Protein AF-A0A357NBC4-F1 (afdb_monomer_lite)

Sequence (137 aa):
FVDVNPAWELMWGYTRAEAIGKTTAELGCFPGQRNGGNPAASPEAYDLGEYTGYTKSGESRIVFCRGTLIQHDPLYLLCTMLDLTKIKEYEREMARLNRLNVIAELAAGIGHEVRNPLTTVRGYLQMLQRNSDFAKY

Secondary structure (DSSP, 8-state):
-----HHHHHHH---HHHHTT--TTTTTSSTT----S-TTT-GGGG--EEEEEE-TT--EEEEEEEEEEE--SS-EEEEEEEE-HHHHHHHHHHHHHHHHHHHHHHHHHHHHHHHHHHHHHHHHHHHHHH-TTGGG-

Structure (mmCIF, N/CA/C/O backbone):
data_AF-A0A357NBC4-F1
#
_entry.id   AF-A0A357NBC4-F1
#
loop_
_atom_site.group_PDB
_atom_site.id
_atom_site.type_symbol
_atom_site.label_atom_id
_atom_site.label_alt_id
_atom_site.label_comp_id
_atom_site.label_asym_id
_atom_site.label_entity_id
_atom_site.label_seq_id
_atom_site.pdbx_PDB_ins_code
_atom_site.Cartn_x
_atom_site.Cartn_y
_atom_site.Cartn_z
_atom_site.occupancy
_atom_site.B_iso_or_equiv
_atom_site.auth_seq_id
_atom_site.auth_comp_id
_atom_site.auth_asym_id
_atom_site.auth_atom_id
_atom_site.pdbx_PDB_model_num
ATOM 1 N N . PHE A 1 1 ? 13.283 -0.043 -17.408 1.00 86.69 1 PHE A N 1
ATOM 2 C CA . PHE A 1 1 ? 13.058 -1.453 -17.094 1.00 86.69 1 PHE A CA 1
ATOM 3 C C . PHE A 1 1 ? 13.545 -2.256 -18.279 1.00 86.69 1 PHE A C 1
ATOM 5 O O . PHE A 1 1 ? 13.435 -1.772 -19.402 1.00 86.69 1 PHE A O 1
ATOM 12 N N . VAL A 1 2 ? 14.123 -3.434 -18.044 1.00 90.25 2 VAL A N 1
ATOM 13 C CA . VAL A 1 2 ? 14.438 -4.372 -19.138 1.00 90.25 2 VAL A CA 1
ATOM 14 C C . VAL A 1 2 ? 13.195 -5.174 -19.509 1.00 90.25 2 VAL A C 1
ATOM 16 O O . VAL A 1 2 ? 12.959 -5.421 -20.685 1.00 90.25 2 VAL A O 1
ATOM 19 N N . ASP A 1 3 ? 12.375 -5.522 -18.517 1.00 93.06 3 ASP A N 1
ATOM 20 C CA . ASP A 1 3 ? 11.079 -6.158 -18.711 1.00 93.06 3 ASP A CA 1
ATOM 21 C C . ASP A 1 3 ? 10.125 -5.830 -17.552 1.00 93.06 3 ASP A C 1
ATOM 23 O O . ASP A 1 3 ? 10.578 -5.430 -16.475 1.00 93.06 3 ASP A O 1
ATOM 27 N N . VAL A 1 4 ? 8.819 -5.990 -17.783 1.00 94.69 4 VAL A N 1
ATOM 28 C CA . VAL A 1 4 ? 7.749 -5.898 -16.775 1.00 94.69 4 VAL A CA 1
ATOM 29 C C . VAL A 1 4 ? 6.658 -6.923 -17.088 1.00 94.69 4 VAL A C 1
ATOM 31 O O . VAL A 1 4 ? 6.407 -7.235 -18.251 1.00 94.69 4 VAL A O 1
ATOM 34 N N . ASN A 1 5 ? 5.995 -7.443 -16.054 1.00 95.50 5 ASN A N 1
ATOM 35 C CA . ASN A 1 5 ? 4.870 -8.367 -16.213 1.00 95.50 5 ASN A CA 1
ATOM 36 C C . ASN A 1 5 ? 3.518 -7.613 -16.269 1.00 95.50 5 ASN A C 1
ATOM 38 O O . ASN A 1 5 ? 3.448 -6.449 -15.871 1.00 95.50 5 ASN A O 1
ATOM 42 N N . PRO A 1 6 ? 2.414 -8.267 -16.682 1.00 96.88 6 PRO A N 1
ATOM 43 C CA . PRO A 1 6 ? 1.101 -7.615 -16.752 1.00 96.88 6 PRO A CA 1
ATOM 44 C C . PRO A 1 6 ? 0.589 -7.085 -15.404 1.00 96.88 6 PRO A C 1
ATOM 46 O O . PRO A 1 6 ? -0.114 -6.080 -15.346 1.00 96.88 6 PRO A O 1
ATOM 49 N N . ALA A 1 7 ? 0.952 -7.740 -14.296 1.00 94.94 7 ALA A N 1
ATOM 50 C CA . ALA A 1 7 ? 0.580 -7.279 -12.958 1.00 94.94 7 ALA A CA 1
ATOM 51 C C . ALA A 1 7 ? 1.207 -5.915 -12.626 1.00 94.94 7 ALA A C 1
ATOM 53 O O . ALA A 1 7 ? 0.570 -5.087 -11.981 1.00 94.94 7 ALA A O 1
ATOM 54 N N . TRP A 1 8 ? 2.430 -5.664 -13.095 1.00 94.88 8 TRP A N 1
ATOM 55 C CA . TRP A 1 8 ? 3.100 -4.379 -12.949 1.00 94.88 8 TRP A CA 1
ATOM 56 C C . TRP A 1 8 ? 2.382 -3.280 -13.746 1.00 94.88 8 TRP A C 1
ATOM 58 O O . TRP A 1 8 ? 2.170 -2.190 -13.216 1.00 94.88 8 TRP A O 1
ATOM 68 N N . GLU A 1 9 ? 1.936 -3.572 -14.974 1.00 95.12 9 GLU A N 1
ATOM 69 C CA . GLU A 1 9 ? 1.165 -2.616 -15.787 1.00 95.12 9 GLU A CA 1
ATOM 70 C C . GLU A 1 9 ? -0.149 -2.230 -15.099 1.00 95.12 9 GLU A C 1
ATOM 72 O O . GLU A 1 9 ? -0.481 -1.049 -14.998 1.00 95.12 9 GLU A O 1
AT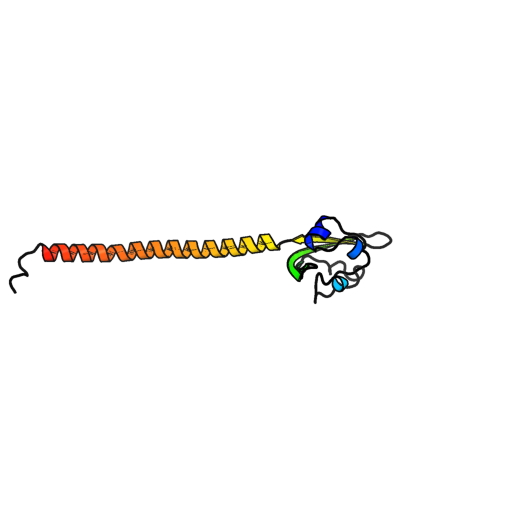OM 77 N N . LEU A 1 10 ? -0.865 -3.221 -14.560 1.00 94.12 10 LEU A N 1
ATOM 78 C CA . LEU A 1 10 ? -2.106 -3.007 -13.812 1.00 94.12 10 LEU A CA 1
ATOM 79 C C . LEU A 1 10 ? -1.884 -2.207 -12.524 1.00 94.12 10 LEU A C 1
ATOM 81 O O . LEU A 1 10 ? -2.711 -1.369 -12.176 1.00 94.12 10 LEU A O 1
ATOM 85 N N . MET A 1 11 ? -0.784 -2.468 -11.815 1.00 92.69 11 MET A N 1
ATOM 86 C CA . MET A 1 11 ? -0.466 -1.802 -10.552 1.00 92.69 11 MET A CA 1
ATOM 87 C C . MET A 1 11 ? -0.143 -0.320 -10.753 1.00 92.69 11 MET A C 1
ATOM 89 O O . MET A 1 11 ? -0.633 0.520 -10.003 1.00 92.69 11 MET A O 1
ATOM 93 N N . TRP A 1 12 ? 0.676 0.008 -11.755 1.00 93.38 12 TRP A N 1
ATOM 94 C CA . TRP A 1 12 ? 1.181 1.371 -11.941 1.00 93.38 12 TRP A CA 1
ATOM 95 C C . TRP A 1 12 ? 0.425 2.182 -12.996 1.00 93.38 12 TRP A C 1
ATOM 97 O O . TRP A 1 12 ? 0.551 3.407 -13.025 1.00 93.38 12 TRP A O 1
ATOM 107 N N . GLY A 1 13 ? -0.361 1.536 -13.860 1.00 94.44 13 GLY A N 1
ATOM 108 C CA . GLY A 1 13 ? -1.094 2.184 -14.951 1.00 94.44 13 GLY A CA 1
ATOM 109 C C . GLY A 1 13 ? -0.220 2.592 -16.143 1.00 94.44 13 GLY A C 1
ATOM 110 O O . GLY A 1 13 ? -0.670 3.347 -17.007 1.00 94.44 13 GLY A O 1
ATOM 111 N N . TYR A 1 14 ? 1.027 2.121 -16.193 1.00 94.81 14 TYR A N 1
ATOM 112 C CA . TYR A 1 14 ? 1.915 2.265 -17.345 1.00 94.81 14 TYR A CA 1
ATOM 113 C C . TYR A 1 14 ? 1.824 1.032 -18.228 1.00 94.81 14 TYR A C 1
ATOM 115 O O . TYR A 1 14 ? 1.771 -0.087 -17.726 1.00 94.81 14 TYR A O 1
ATOM 123 N N . THR A 1 15 ? 1.880 1.229 -19.541 1.00 96.00 15 THR A N 1
ATOM 124 C CA . THR A 1 15 ? 2.055 0.094 -20.453 1.00 96.00 15 THR A CA 1
ATOM 125 C C . THR A 1 15 ? 3.504 -0.389 -20.435 1.00 96.00 15 THR A C 1
ATOM 127 O O . THR A 1 15 ? 4.434 0.382 -20.174 1.00 96.00 15 THR A O 1
ATOM 130 N N . ARG A 1 16 ? 3.732 -1.652 -20.796 1.00 95.25 16 ARG A N 1
ATOM 131 C CA . ARG A 1 16 ? 5.067 -2.230 -20.966 1.00 95.25 16 ARG A CA 1
ATOM 132 C C . ARG A 1 16 ? 5.895 -1.384 -21.927 1.00 95.25 16 ARG A C 1
ATOM 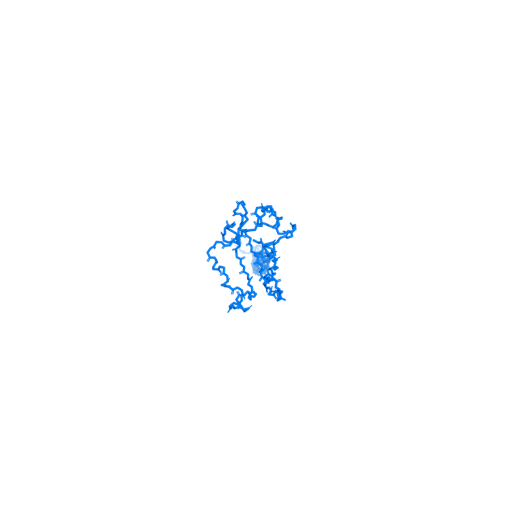134 O O . ARG A 1 16 ? 7.018 -1.028 -21.600 1.00 95.25 16 ARG A O 1
ATOM 141 N N . ALA A 1 17 ? 5.328 -0.983 -23.064 1.00 95.62 17 ALA A N 1
ATOM 142 C CA . ALA A 1 17 ? 6.013 -0.134 -24.041 1.00 95.62 17 ALA A CA 1
ATOM 143 C C . ALA A 1 17 ? 6.486 1.209 -23.451 1.00 95.62 17 ALA A C 1
ATOM 145 O O . ALA A 1 17 ? 7.549 1.699 -23.822 1.00 95.62 17 ALA A O 1
ATOM 146 N N . GLU A 1 18 ? 5.738 1.790 -22.510 1.00 93.56 18 GLU A N 1
ATOM 147 C CA . GLU A 1 18 ? 6.132 3.026 -21.827 1.00 93.56 18 GLU A CA 1
ATOM 148 C C . GLU A 1 18 ? 7.215 2.814 -20.764 1.00 93.56 18 GLU A C 1
ATOM 150 O O . GLU A 1 18 ? 7.959 3.755 -20.477 1.00 93.56 18 GLU A O 1
ATOM 155 N N . ALA A 1 19 ? 7.279 1.618 -20.173 1.00 92.88 19 ALA A N 1
ATOM 156 C CA . ALA A 1 19 ? 8.171 1.276 -19.067 1.00 92.88 19 ALA A CA 1
ATOM 157 C C . ALA A 1 19 ? 9.540 0.744 -19.518 1.00 92.88 19 ALA A C 1
ATOM 159 O O . ALA A 1 19 ? 10.563 0.955 -18.849 1.00 92.88 19 ALA A O 1
ATOM 160 N N . ILE A 1 20 ? 9.577 0.036 -20.647 1.00 94.75 20 ILE A N 1
ATOM 161 C CA . ILE A 1 20 ? 10.815 -0.499 -21.215 1.00 94.75 20 ILE A CA 1
ATOM 162 C C . ILE A 1 20 ? 11.771 0.659 -21.527 1.00 94.75 20 ILE A C 1
ATOM 164 O O . ILE A 1 20 ? 11.382 1.693 -22.060 1.00 94.75 20 ILE A O 1
ATOM 168 N N . GLY A 1 21 ? 13.034 0.506 -21.131 1.00 89.81 21 GLY A N 1
ATOM 169 C CA . GLY A 1 21 ? 14.070 1.529 -21.304 1.00 89.81 21 GLY A CA 1
ATOM 170 C C . GLY A 1 21 ? 14.063 2.662 -20.271 1.00 89.81 21 GLY A C 1
ATOM 171 O O . GLY A 1 21 ? 15.082 3.326 -20.139 1.00 89.81 21 GLY A O 1
ATOM 172 N N . LYS A 1 22 ? 12.994 2.843 -19.478 1.00 89.56 22 LYS A N 1
ATOM 173 C CA . LYS A 1 22 ? 12.910 3.913 -18.461 1.00 89.56 22 LYS A CA 1
ATOM 174 C C . LYS A 1 22 ? 13.172 3.439 -17.039 1.00 89.56 22 LYS A C 1
ATOM 176 O O . LYS A 1 22 ? 12.762 2.354 -16.642 1.00 89.56 22 LYS A O 1
ATOM 181 N N . THR A 1 23 ? 13.820 4.246 -16.227 1.00 84.56 23 THR A N 1
ATOM 182 C CA . THR A 1 23 ? 14.012 4.001 -14.796 1.00 84.56 23 THR A CA 1
ATOM 183 C C . THR A 1 23 ? 12.741 4.308 -13.994 1.00 84.56 23 THR A C 1
ATOM 185 O O . THR A 1 23 ? 11.845 5.023 -14.442 1.00 84.56 23 THR A O 1
ATOM 188 N N . THR A 1 24 ? 12.672 3.798 -12.764 1.00 80.62 24 THR A N 1
ATOM 189 C CA . THR A 1 24 ? 11.643 4.149 -11.764 1.00 80.62 24 THR A CA 1
ATOM 190 C C . THR A 1 24 ? 11.533 5.657 -11.522 1.00 80.62 24 THR A C 1
ATOM 192 O O . THR A 1 24 ? 10.433 6.152 -11.282 1.00 80.62 24 THR A O 1
ATOM 195 N N . ALA A 1 25 ? 12.654 6.382 -11.610 1.00 80.31 25 ALA A N 1
ATOM 196 C CA . ALA A 1 25 ? 12.709 7.834 -11.459 1.00 80.31 25 ALA A CA 1
ATOM 197 C C . ALA A 1 25 ? 12.110 8.564 -12.673 1.00 80.31 25 ALA A C 1
ATOM 199 O O . ALA A 1 25 ? 11.325 9.490 -12.495 1.00 80.31 25 ALA A O 1
ATOM 200 N N . GLU A 1 26 ? 12.414 8.118 -13.896 1.00 85.44 26 GLU A N 1
ATOM 201 C CA . GLU A 1 26 ? 11.857 8.697 -15.132 1.00 85.44 26 GLU A CA 1
ATOM 202 C C . GLU A 1 26 ? 10.350 8.457 -15.276 1.00 85.44 26 GLU A C 1
ATOM 204 O O . GLU A 1 26 ? 9.647 9.278 -15.858 1.00 85.44 26 GLU A O 1
ATOM 209 N N . LEU A 1 27 ? 9.842 7.345 -14.737 1.00 87.62 27 LEU A N 1
ATOM 210 C CA . LEU A 1 27 ? 8.403 7.082 -14.653 1.00 87.62 27 LEU A CA 1
ATOM 211 C C . LEU A 1 27 ? 7.724 7.780 -13.468 1.00 87.62 27 LEU A C 1
ATOM 213 O O . LEU A 1 27 ? 6.504 7.735 -13.356 1.00 87.62 27 LEU A O 1
ATOM 217 N N . GLY A 1 28 ? 8.480 8.380 -12.547 1.00 85.62 28 GLY A N 1
ATOM 218 C CA . GLY A 1 28 ? 7.915 9.012 -11.355 1.00 85.62 28 GLY A CA 1
ATOM 219 C C . GLY A 1 28 ? 7.199 8.044 -10.405 1.00 85.62 28 GLY A C 1
ATOM 220 O O . GLY A 1 28 ? 6.451 8.496 -9.544 1.00 85.62 28 GLY A O 1
ATOM 221 N N . CYS A 1 29 ? 7.428 6.730 -10.525 1.00 85.69 29 CYS A N 1
ATOM 222 C CA . CYS A 1 29 ? 6.789 5.728 -9.667 1.00 85.69 29 CYS A CA 1
ATOM 223 C C . CYS A 1 29 ? 7.208 5.878 -8.201 1.00 85.69 29 CYS A C 1
ATOM 225 O O . CYS A 1 29 ? 6.425 5.567 -7.315 1.00 85.69 29 CYS A O 1
ATOM 227 N N . PHE A 1 30 ? 8.428 6.358 -7.943 1.00 82.00 30 PHE A N 1
ATOM 228 C CA . PHE A 1 30 ? 9.000 6.501 -6.600 1.00 82.00 30 PHE A CA 1
ATOM 229 C C . PHE A 1 30 ? 9.752 7.835 -6.465 1.00 82.00 30 PHE A C 1
ATOM 231 O O . PHE A 1 30 ? 10.986 7.863 -6.466 1.00 82.00 30 PHE A O 1
ATOM 238 N N . PRO A 1 31 ? 9.039 8.972 -6.397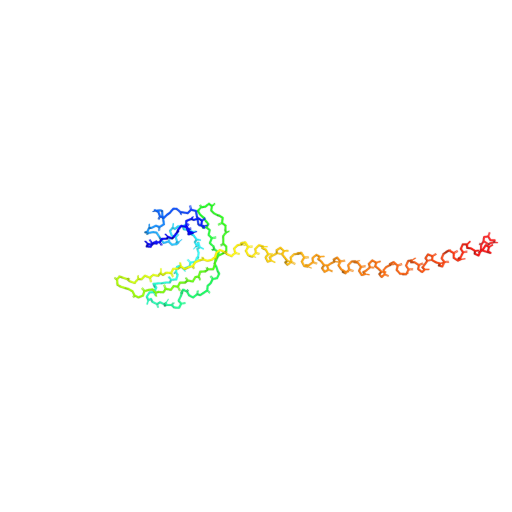 1.00 71.81 31 PRO A N 1
ATOM 239 C CA . PRO A 1 31 ? 9.668 10.282 -6.316 1.00 71.81 31 PRO A CA 1
ATOM 240 C C . PRO A 1 31 ? 10.435 10.428 -4.996 1.00 71.81 31 PRO A C 1
ATOM 242 O O . PRO A 1 31 ? 9.950 10.056 -3.929 1.00 71.81 31 PRO A O 1
ATOM 245 N N . GLY A 1 32 ? 11.650 10.976 -5.062 1.00 65.06 32 GLY A N 1
ATOM 246 C CA . GLY A 1 32 ? 12.475 11.259 -3.881 1.00 65.06 32 GLY A CA 1
ATOM 247 C C . GLY A 1 32 ? 13.187 10.050 -3.267 1.00 65.06 32 GLY A C 1
ATOM 248 O O . GLY A 1 32 ? 14.061 10.237 -2.421 1.00 65.06 32 GLY A O 1
ATOM 249 N N . GLN A 1 33 ? 12.899 8.825 -3.716 1.00 63.66 33 GLN A N 1
ATOM 250 C CA . GLN A 1 33 ? 13.744 7.686 -3.380 1.00 63.66 33 GLN A CA 1
ATOM 251 C C . GLN A 1 33 ? 14.991 7.729 -4.251 1.00 63.66 33 GLN A C 1
ATOM 253 O O . GLN A 1 33 ? 14.912 7.737 -5.481 1.00 63.66 33 GLN A O 1
ATOM 258 N N . ARG A 1 34 ? 16.167 7.766 -3.615 1.00 54.62 34 ARG A N 1
ATOM 259 C CA . ARG A 1 34 ? 17.405 7.457 -4.329 1.00 54.62 34 ARG A CA 1
ATOM 260 C C . ARG A 1 34 ? 17.221 6.054 -4.883 1.00 54.62 34 ARG A C 1
ATOM 262 O O . ARG A 1 34 ? 17.091 5.120 -4.097 1.00 54.62 34 ARG A O 1
ATOM 269 N N . ASN A 1 35 ? 17.209 5.920 -6.212 1.00 54.94 35 ASN A N 1
ATOM 270 C CA . ASN A 1 35 ? 17.446 4.629 -6.844 1.00 54.94 35 ASN A CA 1
ATOM 271 C C . ASN A 1 35 ? 18.654 4.041 -6.118 1.00 54.94 35 ASN A C 1
ATOM 273 O O . ASN A 1 35 ? 19.715 4.677 -6.125 1.00 54.94 35 ASN A O 1
ATOM 277 N N . GLY A 1 36 ? 18.459 2.914 -5.420 1.00 52.78 36 GLY A N 1
ATOM 278 C CA . GLY A 1 36 ? 19.562 2.168 -4.823 1.00 52.78 36 GLY A CA 1
ATOM 279 C C . GLY A 1 36 ? 20.664 2.132 -5.869 1.00 52.78 36 GLY A C 1
ATOM 280 O O . GLY A 1 36 ? 20.362 1.863 -7.039 1.00 52.78 36 GLY A O 1
ATOM 281 N N . GLY A 1 37 ? 21.860 2.589 -5.478 1.00 52.81 37 GLY A N 1
ATOM 282 C CA . GLY A 1 37 ? 22.984 2.836 -6.382 1.00 52.81 37 GLY A CA 1
ATOM 283 C C . GLY A 1 37 ? 23.309 1.619 -7.247 1.00 52.81 37 GLY A C 1
ATOM 284 O O . GLY A 1 37 ? 22.645 0.599 -7.144 1.00 52.81 37 GLY A O 1
ATOM 285 N N . ASN A 1 38 ? 24.323 1.723 -8.112 1.00 52.56 38 ASN A N 1
ATOM 286 C CA . ASN A 1 38 ? 24.693 0.650 -9.046 1.00 52.56 38 ASN A CA 1
ATOM 287 C C . ASN A 1 38 ? 24.487 -0.746 -8.418 1.00 52.56 38 ASN A C 1
ATOM 289 O O . ASN A 1 38 ? 25.129 -1.028 -7.403 1.00 52.56 38 ASN A O 1
ATOM 293 N N . PRO A 1 39 ? 23.618 -1.600 -8.989 1.00 53.09 39 PRO A N 1
ATOM 294 C CA . PRO A 1 39 ? 23.287 -2.865 -8.367 1.00 53.09 39 PRO A CA 1
ATOM 295 C C . PRO A 1 39 ? 24.493 -3.773 -8.127 1.00 53.09 39 PRO A C 1
ATOM 297 O O . PRO A 1 39 ? 24.504 -4.559 -7.187 1.00 53.09 39 PRO A O 1
ATOM 300 N N . ALA A 1 40 ? 25.545 -3.608 -8.929 1.00 52.84 40 ALA A N 1
ATOM 301 C CA . ALA A 1 40 ? 26.817 -4.297 -8.757 1.00 52.84 40 ALA A CA 1
ATOM 302 C C . ALA A 1 40 ? 27.659 -3.782 -7.569 1.00 52.84 40 ALA A C 1
ATOM 304 O O . ALA A 1 40 ? 28.584 -4.464 -7.142 1.00 52.84 40 ALA A O 1
ATOM 305 N N . ALA A 1 41 ? 27.378 -2.583 -7.051 1.00 53.12 41 ALA A N 1
ATOM 306 C CA . ALA A 1 41 ? 28.151 -1.926 -5.995 1.00 53.12 41 ALA A CA 1
ATOM 307 C C . ALA A 1 41 ? 27.606 -2.179 -4.580 1.00 53.12 41 ALA A C 1
ATOM 309 O O . ALA A 1 41 ? 28.349 -2.024 -3.615 1.00 53.12 41 ALA A O 1
ATOM 310 N N . SER A 1 42 ? 26.331 -2.553 -4.434 1.00 55.25 42 SER A N 1
ATOM 311 C CA . SER A 1 42 ? 25.761 -2.943 -3.140 1.00 55.25 42 SER A CA 1
ATOM 312 C C . SER A 1 42 ? 24.595 -3.921 -3.334 1.00 55.25 42 SER A C 1
ATOM 314 O O . SER A 1 42 ? 23.451 -3.500 -3.508 1.00 55.25 42 SER A O 1
ATOM 316 N N . PRO A 1 43 ? 24.867 -5.236 -3.296 1.00 53.91 43 PRO A N 1
ATOM 317 C CA . PRO A 1 43 ? 23.831 -6.272 -3.319 1.00 53.91 43 PRO A CA 1
ATOM 318 C C . PRO A 1 43 ? 22.812 -6.136 -2.177 1.00 53.91 43 PRO A C 1
ATOM 320 O O . PRO A 1 43 ? 21.656 -6.518 -2.332 1.00 53.91 43 PRO A O 1
ATOM 323 N N . GLU A 1 44 ? 23.240 -5.549 -1.058 1.00 52.97 44 GLU A N 1
ATOM 324 C CA . GLU A 1 44 ? 22.445 -5.273 0.145 1.00 52.97 44 GLU A CA 1
ATOM 325 C C . GLU A 1 44 ? 21.561 -4.018 0.007 1.00 52.97 44 GLU A C 1
ATOM 327 O O . GLU A 1 44 ? 20.625 -3.834 0.774 1.00 52.97 44 GLU A O 1
ATOM 332 N N . ALA A 1 45 ? 21.796 -3.142 -0.978 1.00 53.62 45 ALA A N 1
ATOM 333 C CA . ALA A 1 45 ? 21.025 -1.902 -1.138 1.00 53.62 45 ALA A CA 1
ATOM 334 C C . ALA A 1 45 ? 19.606 -2.102 -1.704 1.00 53.62 45 ALA A C 1
ATOM 336 O O . ALA A 1 45 ? 18.839 -1.141 -1.758 1.00 53.62 45 ALA A O 1
ATOM 337 N N . TYR A 1 46 ? 19.249 -3.322 -2.122 1.00 58.47 46 TYR A N 1
ATOM 338 C CA . TYR A 1 46 ? 17.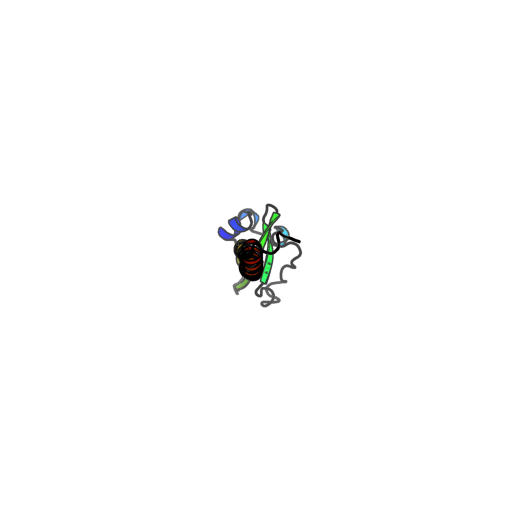875 -3.685 -2.511 1.00 58.47 46 TYR A CA 1
ATOM 339 C C . TYR A 1 46 ? 17.148 -4.502 -1.447 1.00 58.47 46 TYR A C 1
ATOM 341 O O . TYR A 1 46 ? 16.165 -5.190 -1.755 1.00 58.47 46 TYR A O 1
ATOM 349 N N . ASP A 1 47 ? 17.665 -4.448 -0.220 1.00 60.06 47 ASP A N 1
ATOM 350 C CA . ASP A 1 47 ? 17.055 -5.087 0.924 1.00 60.06 47 ASP A CA 1
ATOM 351 C C . ASP A 1 47 ? 15.659 -4.516 1.220 1.00 60.06 47 ASP A C 1
ATOM 353 O O . ASP A 1 47 ? 15.283 -3.396 0.868 1.00 60.06 47 ASP A O 1
ATOM 357 N N . LEU A 1 48 ? 14.890 -5.406 1.819 1.00 62.91 48 LEU A N 1
ATOM 358 C CA . LEU A 1 48 ? 13.466 -5.442 2.081 1.00 62.91 48 LEU A CA 1
ATOM 359 C C . LEU A 1 48 ? 12.872 -4.114 2.594 1.00 62.91 48 LEU A C 1
ATOM 361 O O . LEU A 1 48 ? 13.178 -3.678 3.703 1.00 62.91 48 LEU A O 1
ATOM 365 N N . GLY A 1 49 ? 11.962 -3.497 1.835 1.00 75.06 49 GLY A N 1
ATOM 366 C CA . GLY A 1 49 ? 11.387 -2.212 2.237 1.00 75.06 49 GLY A CA 1
ATOM 367 C C . GLY A 1 49 ? 9.945 -1.996 1.809 1.00 75.06 49 GLY A C 1
ATOM 368 O O . GLY A 1 49 ? 9.530 -2.377 0.714 1.00 75.06 49 GLY A O 1
ATOM 369 N N . GLU A 1 50 ? 9.187 -1.342 2.686 1.00 86.12 50 GLU A N 1
ATOM 370 C CA . GLU A 1 50 ? 7.941 -0.689 2.310 1.00 86.12 50 GLU A CA 1
ATOM 371 C C . GLU A 1 50 ? 8.235 0.700 1.757 1.00 86.12 50 GLU A C 1
ATOM 373 O O . GLU A 1 50 ? 8.972 1.495 2.342 1.00 86.12 50 GLU A O 1
ATOM 378 N N . TYR A 1 51 ? 7.602 1.005 0.638 1.00 85.50 51 TYR A N 1
ATOM 379 C CA . TYR A 1 51 ? 7.814 2.222 -0.108 1.00 85.50 51 TYR A CA 1
ATOM 380 C C . TYR A 1 51 ? 6.475 2.813 -0.518 1.00 85.50 51 TYR A C 1
ATOM 382 O O . TYR A 1 51 ? 5.549 2.104 -0.910 1.00 85.50 51 TYR A O 1
ATOM 390 N N . THR A 1 52 ? 6.391 4.136 -0.470 1.00 89.00 52 THR A N 1
ATOM 391 C CA . THR A 1 52 ? 5.280 4.862 -1.077 1.00 89.00 52 THR A CA 1
ATOM 392 C C . THR A 1 52 ? 5.636 5.152 -2.524 1.00 89.00 52 THR A C 1
ATOM 394 O O . THR A 1 52 ? 6.602 5.870 -2.792 1.00 89.00 52 THR A O 1
ATOM 397 N N . GLY A 1 53 ? 4.858 4.591 -3.442 1.00 90.62 53 GLY A N 1
ATOM 398 C CA . GLY A 1 53 ? 4.928 4.909 -4.859 1.00 90.62 53 GLY A CA 1
ATOM 399 C C . GLY A 1 53 ? 3.674 5.618 -5.354 1.00 90.62 53 GLY A C 1
ATOM 400 O O . GLY A 1 53 ? 2.684 5.734 -4.628 1.00 90.62 53 GLY A O 1
ATOM 401 N N . TYR A 1 54 ? 3.723 6.088 -6.597 1.00 92.62 54 TYR A N 1
ATOM 402 C CA . TYR A 1 54 ? 2.606 6.749 -7.264 1.00 92.62 54 TYR A CA 1
ATOM 403 C C . TYR A 1 54 ? 2.349 6.130 -8.637 1.00 92.62 54 TYR A C 1
ATOM 405 O O . TYR A 1 54 ? 3.277 5.855 -9.401 1.00 92.62 54 TYR A O 1
ATOM 413 N N . THR A 1 55 ? 1.078 5.895 -8.948 1.00 94.00 55 THR A N 1
ATOM 414 C CA . THR A 1 55 ? 0.649 5.447 -10.277 1.00 94.00 55 THR A CA 1
ATOM 415 C C . THR A 1 55 ? 0.810 6.567 -11.308 1.00 94.00 55 THR A C 1
ATOM 417 O O . THR A 1 55 ? 0.997 7.736 -10.966 1.00 94.00 55 THR A O 1
ATOM 420 N N . LYS A 1 56 ? 0.649 6.234 -12.592 1.00 93.38 56 LYS A N 1
ATOM 421 C CA . LYS A 1 56 ? 0.596 7.209 -13.692 1.00 93.38 56 LYS A CA 1
ATOM 422 C C . LYS A 1 56 ? -0.472 8.293 -13.495 1.00 93.38 56 LYS A C 1
ATOM 424 O O . LYS A 1 56 ? -0.296 9.413 -13.962 1.00 93.38 56 LYS A O 1
ATOM 429 N N . SER A 1 57 ? -1.575 7.971 -12.813 1.00 94.12 57 SER A N 1
ATOM 430 C CA . SER A 1 57 ? -2.635 8.932 -12.478 1.00 94.12 57 SER A CA 1
ATOM 431 C C . SER A 1 57 ? -2.344 9.757 -11.218 1.00 94.12 57 SER A C 1
ATOM 433 O O . SER A 1 57 ? -3.117 10.658 -10.902 1.00 94.12 57 SER A O 1
ATOM 435 N N . GLY A 1 58 ? -1.251 9.470 -10.501 1.00 91.56 58 GLY A N 1
ATOM 436 C CA . GLY A 1 58 ? -0.874 10.133 -9.252 1.00 91.56 58 GLY A CA 1
ATOM 437 C C . GLY A 1 58 ? -1.477 9.511 -7.989 1.00 91.56 58 GLY A C 1
ATOM 438 O O . GLY A 1 58 ? -1.340 10.080 -6.908 1.00 91.56 58 GLY A O 1
ATOM 439 N N . GLU A 1 59 ? -2.135 8.353 -8.087 1.00 93.50 59 GLU A N 1
ATOM 440 C CA . GLU A 1 59 ? -2.654 7.637 -6.917 1.00 93.50 59 GLU A CA 1
ATOM 441 C C . GLU A 1 59 ? -1.495 7.063 -6.093 1.00 93.50 59 GLU A C 1
ATOM 443 O O . GLU A 1 59 ? -0.601 6.415 -6.636 1.00 93.50 59 GLU A O 1
ATOM 448 N N . SER A 1 60 ? -1.514 7.287 -4.779 1.00 93.25 60 SER A N 1
ATOM 449 C CA . SER A 1 60 ? -0.502 6.751 -3.868 1.00 93.25 60 SER A CA 1
ATOM 450 C C . SER A 1 60 ? -0.735 5.263 -3.605 1.00 93.25 60 SER A C 1
ATOM 452 O O . SER A 1 60 ? -1.858 4.842 -3.331 1.00 93.25 60 SER A O 1
ATOM 454 N N . ARG A 1 61 ? 0.335 4.469 -3.655 1.00 93.19 61 ARG A N 1
ATOM 455 C CA . ARG A 1 61 ? 0.335 3.038 -3.338 1.00 93.19 61 ARG A CA 1
ATOM 456 C C . ARG A 1 61 ? 1.420 2.744 -2.317 1.00 93.19 61 ARG A C 1
ATOM 458 O O . ARG A 1 61 ? 2.541 3.235 -2.443 1.00 93.19 61 ARG A O 1
ATOM 465 N N . ILE A 1 62 ? 1.097 1.922 -1.326 1.00 92.88 62 ILE A N 1
ATOM 466 C CA . ILE A 1 62 ? 2.090 1.375 -0.399 1.00 92.88 62 ILE A CA 1
ATOM 467 C C . ILE A 1 62 ? 2.514 0.038 -0.969 1.00 92.88 62 ILE A C 1
ATOM 469 O O . ILE A 1 62 ? 1.708 -0.885 -1.035 1.00 92.88 62 ILE A O 1
ATOM 473 N N . VAL A 1 63 ? 3.764 -0.064 -1.394 1.00 92.00 63 VAL A N 1
ATOM 474 C CA . VAL A 1 63 ? 4.296 -1.273 -2.011 1.00 92.00 63 VAL A CA 1
ATOM 475 C C . VAL A 1 63 ? 5.484 -1.779 -1.228 1.00 92.00 63 VAL A C 1
ATOM 477 O O . VAL A 1 63 ? 6.346 -1.022 -0.793 1.00 92.00 63 VAL A O 1
ATOM 480 N N . PHE A 1 64 ? 5.533 -3.084 -1.056 1.00 89.19 64 PHE A N 1
ATOM 481 C CA . PHE A 1 64 ? 6.696 -3.759 -0.531 1.00 89.19 64 PHE A CA 1
ATOM 482 C C . PHE A 1 64 ? 7.542 -4.257 -1.688 1.00 89.19 64 PHE A C 1
ATOM 484 O O . PHE A 1 64 ? 7.045 -5.008 -2.530 1.00 89.19 64 PHE A O 1
ATOM 491 N N . CYS A 1 65 ? 8.802 -3.840 -1.733 1.00 85.75 65 CYS A N 1
ATOM 492 C CA . CYS A 1 65 ? 9.713 -4.184 -2.813 1.00 85.75 65 CYS A CA 1
ATOM 493 C C . CYS A 1 65 ? 10.814 -5.109 -2.305 1.00 85.75 65 CYS A C 1
ATOM 495 O O . CYS A 1 65 ? 11.398 -4.886 -1.245 1.00 85.75 65 CYS A O 1
ATOM 497 N N . ARG A 1 66 ? 11.137 -6.120 -3.111 1.00 83.50 66 ARG A N 1
ATOM 498 C CA . ARG A 1 66 ? 12.303 -6.977 -2.907 1.00 83.50 66 ARG A CA 1
ATOM 499 C C . ARG A 1 66 ? 13.076 -7.101 -4.208 1.00 83.50 66 ARG A C 1
ATOM 501 O O . ARG A 1 66 ? 12.533 -7.609 -5.193 1.00 83.50 66 ARG A O 1
ATOM 508 N N . GLY A 1 67 ? 14.328 -6.650 -4.199 1.00 84.25 67 GLY A N 1
ATOM 509 C CA . GLY A 1 67 ? 15.254 -6.833 -5.311 1.00 84.25 67 GLY A CA 1
ATOM 510 C C . GLY A 1 67 ? 16.097 -8.095 -5.150 1.00 84.25 67 GLY A C 1
ATOM 511 O O . GLY A 1 67 ? 16.395 -8.541 -4.045 1.00 84.25 67 GLY A O 1
ATOM 512 N N . THR A 1 68 ? 16.476 -8.714 -6.259 1.00 82.81 68 THR A N 1
ATOM 513 C CA . THR A 1 68 ? 17.422 -9.830 -6.303 1.00 82.81 68 THR A CA 1
ATOM 514 C C . THR A 1 68 ? 18.294 -9.67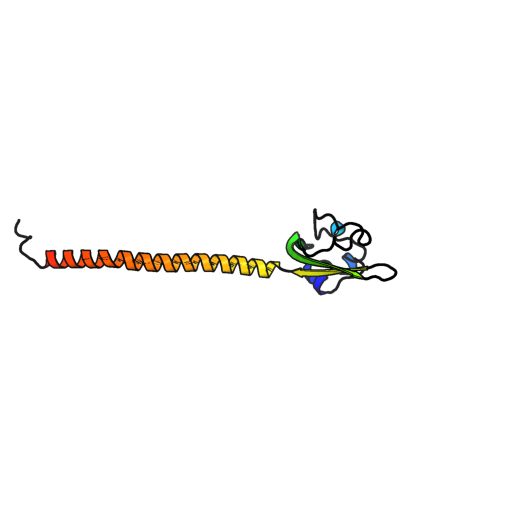8 -7.536 1.00 82.81 68 THR A C 1
ATOM 516 O O . THR A 1 68 ? 17.791 -9.510 -8.647 1.00 82.81 68 THR A O 1
ATOM 519 N N . LEU A 1 69 ? 19.610 -9.724 -7.340 1.00 84.19 69 LEU A N 1
ATOM 520 C CA . LEU A 1 69 ? 20.564 -9.704 -8.441 1.00 84.19 69 LEU A CA 1
ATOM 521 C C . LEU A 1 69 ? 20.618 -11.075 -9.106 1.00 84.19 69 LEU A C 1
ATOM 523 O O . LEU A 1 69 ? 20.851 -12.089 -8.450 1.00 84.19 69 LEU A O 1
ATOM 527 N N . ILE A 1 70 ? 20.444 -11.087 -10.419 1.00 84.75 70 ILE A N 1
ATOM 528 C CA . ILE A 1 70 ? 20.622 -12.259 -11.263 1.00 84.75 70 ILE A CA 1
ATOM 529 C C . ILE A 1 70 ? 21.978 -12.110 -11.944 1.00 84.75 70 ILE A C 1
ATOM 531 O O . ILE A 1 70 ? 22.145 -11.281 -12.841 1.00 84.75 70 ILE A O 1
ATOM 535 N N . GLN A 1 71 ? 22.942 -12.914 -11.488 1.00 80.69 71 GLN A N 1
ATOM 536 C CA . GLN A 1 71 ? 24.285 -12.996 -12.058 1.00 80.69 71 GLN A CA 1
ATOM 537 C C . GLN A 1 71 ? 24.222 -13.693 -13.422 1.00 80.69 71 GLN A C 1
ATOM 539 O O . GLN A 1 71 ? 24.287 -14.914 -13.527 1.00 80.69 71 GLN A O 1
ATOM 544 N N . HIS A 1 72 ? 24.044 -12.887 -14.458 1.00 79.38 72 HIS A N 1
ATOM 545 C CA . HIS A 1 72 ? 24.109 -13.259 -15.864 1.00 79.38 72 HIS A CA 1
ATOM 546 C C . HIS A 1 72 ? 25.058 -12.269 -16.563 1.00 79.38 72 HIS A C 1
ATOM 548 O O . HIS A 1 72 ? 25.424 -11.253 -15.969 1.00 79.38 72 HIS A O 1
ATOM 554 N N . ASP A 1 73 ? 25.473 -12.550 -17.798 1.00 81.50 73 ASP A N 1
ATOM 555 C CA . ASP A 1 73 ? 26.152 -11.571 -18.654 1.00 81.50 73 ASP A CA 1
ATOM 556 C C . ASP A 1 73 ? 25.180 -11.127 -19.764 1.00 81.50 73 ASP A C 1
ATOM 558 O O . ASP A 1 73 ? 24.911 -11.907 -20.683 1.00 81.50 73 ASP A O 1
ATOM 562 N N . PRO A 1 74 ? 24.529 -9.953 -19.652 1.00 82.75 74 PRO A N 1
ATOM 563 C CA . PRO A 1 74 ? 24.745 -8.896 -18.656 1.00 82.75 74 PRO A CA 1
ATOM 564 C C . PRO A 1 74 ? 24.004 -9.136 -17.323 1.00 82.75 74 PRO A C 1
ATOM 566 O O . PRO A 1 74 ? 23.070 -9.935 -17.254 1.00 82.75 74 PRO A O 1
ATOM 569 N N . LEU A 1 75 ? 24.408 -8.414 -16.267 1.00 83.12 75 LEU A N 1
ATOM 570 C CA . LEU A 1 75 ? 23.807 -8.477 -14.925 1.00 83.12 75 LEU A CA 1
ATOM 571 C C . LEU A 1 75 ? 22.379 -7.908 -14.934 1.00 83.12 75 LEU A C 1
ATOM 573 O O . LEU A 1 75 ? 22.157 -6.801 -15.429 1.00 83.12 75 LEU A O 1
ATOM 577 N N . TYR A 1 76 ? 21.431 -8.610 -14.306 1.00 85.00 76 TYR A N 1
ATOM 578 C CA . TYR A 1 76 ? 20.046 -8.144 -14.171 1.00 85.00 76 TYR A CA 1
ATOM 579 C C . TYR A 1 76 ? 19.632 -7.968 -12.709 1.00 85.00 76 TYR A C 1
ATOM 581 O O . TYR A 1 76 ? 20.061 -8.706 -11.827 1.00 85.00 76 TYR A O 1
ATOM 589 N N . LEU A 1 77 ? 18.743 -7.006 -12.461 1.00 83.50 77 LEU A N 1
ATOM 590 C CA . LEU A 1 77 ? 18.055 -6.833 -11.185 1.00 83.50 77 LEU A CA 1
ATOM 591 C C . LEU A 1 77 ? 16.590 -7.244 -11.357 1.00 83.50 77 LEU A C 1
ATOM 593 O O . LEU A 1 77 ? 15.843 -6.595 -12.090 1.00 83.50 77 LEU A O 1
ATOM 597 N N . LEU A 1 78 ? 16.181 -8.310 -10.672 1.00 87.00 78 LEU A N 1
ATOM 598 C CA . LEU A 1 78 ? 14.784 -8.712 -10.566 1.00 87.00 78 LEU A CA 1
ATOM 599 C C . LEU A 1 78 ? 14.158 -8.031 -9.352 1.00 87.00 78 LEU A C 1
ATOM 601 O O . LEU A 1 78 ? 14.559 -8.297 -8.223 1.00 87.00 78 LEU A O 1
ATOM 605 N N . CYS A 1 79 ? 13.147 -7.196 -9.576 1.00 86.62 79 CYS A N 1
ATOM 606 C CA . CYS A 1 79 ? 12.358 -6.596 -8.505 1.00 86.62 79 CYS A CA 1
ATOM 607 C C . CYS A 1 79 ? 10.971 -7.232 -8.452 1.00 86.62 79 CYS A C 1
ATOM 609 O O . CYS A 1 79 ? 10.242 -7.240 -9.442 1.00 86.62 79 CYS A O 1
ATOM 611 N N . THR A 1 80 ? 10.592 -7.712 -7.273 1.00 88.69 80 THR A N 1
ATOM 612 C CA . THR A 1 80 ? 9.222 -8.127 -6.961 1.00 88.69 80 THR A CA 1
ATOM 613 C C . THR A 1 80 ? 8.557 -7.057 -6.109 1.00 88.69 80 THR A C 1
ATOM 615 O O . THR A 1 80 ? 9.214 -6.433 -5.275 1.00 88.69 80 THR A O 1
ATOM 618 N N . MET A 1 81 ? 7.271 -6.813 -6.356 1.00 89.56 81 MET A N 1
ATOM 619 C CA . MET A 1 81 ? 6.495 -5.782 -5.672 1.00 89.56 81 MET A CA 1
ATOM 620 C C . MET A 1 81 ? 5.172 -6.373 -5.203 1.00 89.56 81 MET A C 1
ATOM 622 O O . MET A 1 81 ? 4.496 -7.061 -5.970 1.00 89.56 81 MET A O 1
ATOM 626 N N . LEU A 1 82 ? 4.799 -6.080 -3.963 1.00 91.62 82 LEU A N 1
ATOM 627 C CA . LEU A 1 82 ? 3.507 -6.432 -3.389 1.00 91.62 82 LEU A CA 1
ATOM 628 C C . LEU A 1 82 ? 2.777 -5.151 -2.985 1.00 91.62 82 LEU A C 1
ATOM 630 O O . LEU A 1 82 ? 3.279 -4.399 -2.156 1.00 91.62 82 LEU A O 1
ATOM 634 N N . ASP A 1 83 ? 1.599 -4.908 -3.559 1.00 93.50 83 ASP A N 1
ATOM 635 C CA . ASP A 1 83 ? 0.738 -3.789 -3.161 1.00 93.50 83 ASP A CA 1
ATOM 636 C C . ASP A 1 83 ? 0.084 -4.091 -1.801 1.00 93.50 83 ASP A C 1
ATOM 638 O O . ASP A 1 83 ? -0.752 -4.986 -1.673 1.00 93.50 83 ASP A O 1
ATOM 642 N N . LEU A 1 84 ? 0.492 -3.339 -0.781 1.00 94.44 84 LEU A N 1
ATOM 643 C CA . LEU A 1 84 ? 0.006 -3.414 0.594 1.00 94.44 84 LEU A CA 1
ATOM 644 C C . LEU A 1 84 ? -1.106 -2.399 0.889 1.00 94.44 84 LEU A C 1
ATOM 646 O O . LEU A 1 84 ? -1.611 -2.370 2.011 1.00 94.44 84 LEU A O 1
ATOM 650 N N . THR A 1 85 ? -1.513 -1.571 -0.078 1.00 93.19 85 THR A N 1
ATOM 651 C CA . THR A 1 85 ? -2.447 -0.451 0.150 1.00 93.19 85 THR A CA 1
ATOM 652 C C . THR A 1 85 ? -3.752 -0.929 0.788 1.00 93.19 85 THR A C 1
ATOM 654 O O . THR A 1 85 ? -4.123 -0.461 1.865 1.00 93.19 85 THR A O 1
ATOM 657 N N . LYS A 1 86 ? -4.389 -1.951 0.199 1.00 93.19 86 LYS A N 1
ATOM 658 C CA . LYS A 1 86 ? -5.638 -2.530 0.725 1.00 93.19 86 LYS A CA 1
ATOM 659 C C . LYS A 1 86 ? -5.459 -3.199 2.085 1.00 93.19 86 LYS A C 1
ATOM 661 O O . LYS A 1 86 ? -6.327 -3.085 2.942 1.00 93.19 86 LYS A O 1
ATOM 666 N N . ILE A 1 87 ? -4.334 -3.886 2.294 1.00 94.19 87 ILE A N 1
ATOM 667 C CA . ILE A 1 87 ? -4.037 -4.546 3.572 1.00 94.19 87 ILE A CA 1
ATOM 668 C C . ILE A 1 87 ? -3.975 -3.490 4.679 1.00 94.19 87 ILE A C 1
ATOM 670 O O . ILE A 1 87 ? -4.678 -3.607 5.679 1.00 94.19 87 ILE A O 1
ATOM 674 N N . LYS A 1 88 ? -3.244 -2.395 4.451 1.00 92.25 88 LYS A N 1
ATOM 675 C CA . LYS A 1 88 ? -3.131 -1.297 5.420 1.00 92.25 88 LYS A CA 1
ATOM 676 C C . LYS A 1 88 ? -4.418 -0.499 5.602 1.00 92.25 88 LYS A C 1
ATOM 678 O O . LYS A 1 88 ? -4.632 0.102 6.654 1.00 92.25 88 LYS A O 1
ATOM 683 N N . GLU A 1 89 ? -5.278 -0.430 4.594 1.00 93.56 89 GLU A N 1
ATOM 684 C CA . GLU A 1 89 ? -6.629 0.117 4.748 1.00 93.56 89 GLU A CA 1
ATOM 685 C C . GLU A 1 89 ? -7.478 -0.750 5.677 1.00 93.56 89 GLU A C 1
ATOM 687 O O . GLU A 1 89 ? -8.063 -0.224 6.626 1.00 93.56 89 GLU A O 1
ATOM 692 N N . TYR A 1 90 ? -7.482 -2.069 5.475 1.00 95.25 90 TYR A N 1
ATOM 693 C CA . TYR A 1 90 ? -8.214 -2.988 6.343 1.00 95.25 90 TYR A CA 1
ATOM 694 C C . TYR A 1 90 ? -7.672 -3.006 7.770 1.00 95.25 90 TYR A C 1
ATOM 696 O O . TYR A 1 90 ? -8.463 -2.983 8.708 1.00 95.25 90 TYR A O 1
ATOM 704 N N . GLU A 1 91 ? -6.353 -2.980 7.964 1.00 94.50 91 GLU A N 1
ATOM 705 C CA . GLU A 1 91 ? -5.749 -2.895 9.299 1.00 94.50 91 GLU A CA 1
ATOM 706 C C . GLU A 1 91 ? -6.178 -1.625 10.042 1.00 94.50 91 GLU A C 1
ATOM 708 O O . GLU A 1 91 ? -6.546 -1.681 11.219 1.00 94.50 91 GLU A O 1
ATOM 713 N N . ARG A 1 92 ? -6.193 -0.476 9.352 1.00 94.44 92 ARG A N 1
ATOM 714 C CA . ARG A 1 92 ? -6.662 0.791 9.931 1.00 94.44 92 ARG A CA 1
ATOM 715 C C . ARG A 1 92 ? -8.139 0.735 10.300 1.00 94.44 92 ARG A C 1
ATOM 717 O O . ARG A 1 92 ? -8.508 1.194 11.383 1.00 94.44 92 ARG A O 1
ATOM 724 N N . GLU A 1 93 ? -8.973 0.167 9.435 1.00 94.81 93 GLU A N 1
ATOM 725 C CA . GLU A 1 93 ? -10.407 0.063 9.696 1.00 94.81 93 GLU A CA 1
ATOM 726 C C . GLU A 1 93 ? -10.712 -0.920 10.833 1.00 94.81 93 GLU A C 1
ATOM 728 O O . GLU A 1 93 ? -11.487 -0.603 11.734 1.00 94.81 93 GLU A O 1
ATOM 733 N N . MET A 1 94 ? -10.027 -2.063 10.878 1.00 95.19 94 MET A N 1
ATOM 734 C CA . MET A 1 94 ? -10.136 -3.018 11.983 1.00 95.19 94 MET A CA 1
ATOM 735 C C . MET A 1 94 ? -9.705 -2.394 13.311 1.00 95.19 94 MET A C 1
ATOM 737 O O . MET A 1 94 ? -10.403 -2.532 14.317 1.00 95.19 94 MET A O 1
ATOM 741 N N . ALA A 1 95 ? -8.604 -1.638 13.325 1.00 94.75 95 ALA A N 1
ATOM 742 C CA . ALA A 1 95 ? -8.173 -0.914 14.517 1.00 94.75 95 ALA A CA 1
ATOM 743 C C . ALA A 1 95 ? -9.215 0.125 14.971 1.00 94.75 95 ALA A C 1
ATOM 745 O O . ALA A 1 95 ? -9.433 0.296 16.173 1.00 94.75 95 ALA A O 1
ATOM 746 N N . ARG A 1 96 ? -9.889 0.802 14.030 1.00 94.88 96 ARG A N 1
ATOM 747 C CA . ARG A 1 96 ? -10.973 1.751 14.322 1.00 94.88 96 ARG A CA 1
ATOM 748 C C . ARG A 1 96 ? -12.184 1.052 14.940 1.00 94.88 96 ARG A C 1
ATOM 750 O O . ARG A 1 96 ? -12.683 1.511 15.966 1.00 94.88 96 ARG A O 1
ATOM 757 N N . LEU A 1 97 ? -12.625 -0.060 14.355 1.00 95.00 97 LEU A N 1
ATOM 758 C CA . LEU A 1 97 ? -13.751 -0.849 14.860 1.00 95.00 97 LEU A CA 1
ATOM 759 C C . LEU A 1 97 ? -13.464 -1.422 16.247 1.00 95.00 97 LEU A C 1
ATOM 761 O O . LEU A 1 97 ? -14.319 -1.340 17.124 1.00 95.00 97 LEU A O 1
ATOM 765 N N . ASN A 1 98 ? -12.248 -1.919 16.480 1.00 94.19 98 ASN A N 1
ATOM 766 C CA . ASN A 1 98 ? -11.858 -2.432 17.789 1.00 94.19 98 ASN A CA 1
ATOM 767 C C . ASN A 1 98 ? -11.943 -1.347 18.876 1.00 94.19 98 ASN A C 1
ATOM 769 O O . ASN A 1 98 ? -12.494 -1.578 19.949 1.00 94.19 98 ASN A O 1
ATOM 773 N N . ARG A 1 99 ? -11.476 -0.124 18.581 1.00 93.81 99 ARG A N 1
ATOM 774 C CA . ARG A 1 99 ? -11.605 1.016 19.508 1.00 93.81 99 ARG A CA 1
ATOM 775 C C . ARG A 1 99 ? -13.066 1.340 19.818 1.00 93.81 99 ARG A C 1
ATOM 777 O O . ARG A 1 99 ? -13.399 1.580 20.973 1.00 93.81 99 ARG A O 1
ATOM 784 N N . LEU A 1 100 ? -13.934 1.337 18.806 1.00 93.25 100 LEU A N 1
ATOM 785 C CA . LEU A 1 100 ? -15.368 1.574 18.997 1.00 93.25 100 LEU A CA 1
ATOM 786 C C . LEU A 1 100 ? -16.027 0.472 19.830 1.00 93.25 100 LEU A C 1
ATOM 788 O O . LEU A 1 100 ? -16.853 0.781 20.684 1.00 93.25 100 LEU A O 1
ATOM 792 N N . ASN A 1 101 ? -15.639 -0.785 19.619 1.00 94.00 101 ASN A N 1
ATOM 793 C CA . ASN A 1 101 ? -16.159 -1.915 20.381 1.00 94.00 101 ASN A CA 1
ATOM 794 C C . ASN A 1 101 ? -15.810 -1.798 21.872 1.00 94.00 101 ASN A C 1
ATOM 796 O O . ASN A 1 101 ? -16.691 -1.920 22.717 1.00 94.00 101 ASN A O 1
ATOM 800 N N . VAL A 1 102 ? -14.558 -1.452 22.191 1.00 93.75 102 VAL A N 1
ATOM 801 C CA . VAL A 1 102 ? -14.130 -1.195 23.578 1.00 93.75 102 VAL A CA 1
ATOM 802 C C . VAL A 1 102 ? -14.939 -0.055 24.203 1.00 93.75 102 VAL A C 1
ATOM 804 O O . VAL A 1 102 ? -15.403 -0.175 25.333 1.00 93.75 102 VAL A O 1
ATOM 807 N N . ILE A 1 103 ? -15.163 1.045 23.475 1.00 93.75 103 ILE A N 1
ATOM 808 C CA . ILE A 1 103 ? -15.997 2.153 23.971 1.00 93.75 103 ILE A CA 1
ATOM 809 C C . ILE A 1 103 ? -17.435 1.685 24.233 1.00 93.75 103 ILE A C 1
ATOM 811 O O . ILE A 1 103 ? -18.019 2.063 25.247 1.00 93.75 103 ILE A O 1
ATOM 815 N N . ALA A 1 104 ? -18.009 0.869 23.346 1.00 90.62 104 ALA A N 1
ATOM 816 C CA . ALA A 1 104 ? -19.365 0.349 23.499 1.00 90.62 104 ALA A CA 1
ATOM 817 C C . ALA A 1 104 ? -19.497 -0.568 24.725 1.00 90.62 104 ALA A C 1
ATOM 819 O O . ALA A 1 104 ? -20.464 -0.443 25.477 1.00 90.62 104 ALA A O 1
ATOM 820 N N . GLU A 1 105 ? -18.514 -1.438 24.961 1.00 91.81 105 GLU A N 1
ATOM 821 C CA . GLU A 1 105 ? -18.463 -2.311 26.135 1.00 91.81 105 GLU A CA 1
ATOM 822 C C . GLU A 1 105 ? -18.377 -1.499 27.436 1.00 91.81 105 GLU A C 1
ATOM 824 O O . GLU A 1 105 ? -19.168 -1.706 28.358 1.00 91.81 105 GLU A O 1
ATOM 829 N N . LEU A 1 106 ? -17.494 -0.496 27.479 1.00 90.94 106 LEU A N 1
ATOM 830 C CA . LEU A 1 106 ? -17.376 0.411 28.622 1.00 90.94 106 LEU A CA 1
ATOM 831 C C . LEU A 1 106 ? -18.669 1.204 28.860 1.00 90.94 106 LEU A C 1
ATOM 833 O O . LEU A 1 106 ? -19.124 1.321 29.997 1.00 90.94 106 LEU A O 1
ATOM 837 N N . ALA A 1 107 ? -19.295 1.721 27.801 1.00 91.06 107 ALA A N 1
ATOM 838 C CA . ALA A 1 107 ? -20.555 2.452 27.899 1.00 91.06 107 ALA A CA 1
ATOM 839 C C . ALA A 1 107 ? -21.703 1.565 28.405 1.00 91.06 107 ALA A C 1
ATOM 841 O O . ALA A 1 107 ? -22.521 2.022 29.207 1.00 91.06 107 ALA A O 1
ATOM 842 N N . ALA A 1 108 ? -21.756 0.299 27.979 1.00 90.44 108 ALA A N 1
ATOM 843 C CA . ALA A 1 108 ? -22.713 -0.672 28.498 1.00 90.44 108 ALA A CA 1
ATOM 844 C C . ALA A 1 108 ? -22.489 -0.913 29.999 1.00 90.44 108 ALA A C 1
ATOM 846 O O . ALA A 1 108 ? -23.447 -0.833 30.770 1.00 90.44 108 ALA A O 1
ATOM 847 N N . GLY A 1 109 ? -21.235 -1.116 30.423 1.00 87.38 109 GLY A N 1
ATOM 848 C CA . GLY A 1 109 ? -20.854 -1.237 31.833 1.00 87.38 109 GLY A CA 1
ATOM 849 C C . GLY A 1 109 ? -21.303 -0.035 32.669 1.00 87.38 109 GLY A C 1
ATOM 850 O O . GLY A 1 109 ? -22.062 -0.202 33.622 1.00 87.38 109 GLY A O 1
ATOM 851 N N . ILE A 1 110 ? -20.957 1.185 32.243 1.00 87.81 110 ILE A N 1
ATOM 852 C CA . ILE A 1 110 ? -21.383 2.432 32.905 1.00 87.81 110 ILE A CA 1
ATOM 853 C C . ILE A 1 110 ? -22.913 2.531 32.960 1.00 87.81 110 ILE A C 1
ATOM 855 O O . ILE A 1 110 ? -23.483 2.899 33.985 1.00 87.81 110 ILE A O 1
ATOM 859 N N . GLY A 1 111 ? -23.609 2.183 31.875 1.00 88.38 111 GLY A N 1
ATOM 860 C CA . GLY A 1 111 ? -25.071 2.192 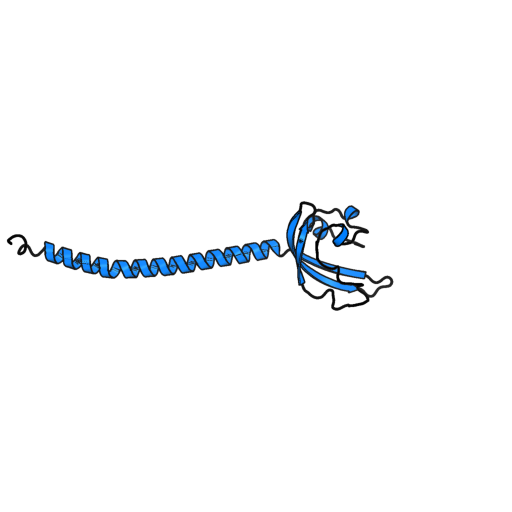31.830 1.00 88.38 111 GLY A CA 1
ATOM 861 C C . GLY A 1 111 ? -25.698 1.236 32.848 1.00 88.38 111 GLY A C 1
ATOM 862 O O . GLY A 1 111 ? -26.683 1.587 33.504 1.00 88.38 111 GLY A O 1
ATOM 863 N N . HIS A 1 112 ? -25.120 0.046 33.013 1.00 88.94 112 HIS A N 1
ATOM 864 C CA . HIS A 1 112 ? -25.521 -0.899 34.052 1.00 88.94 112 HIS A CA 1
ATOM 865 C C . HIS A 1 112 ? -25.217 -0.362 35.459 1.00 88.94 112 HIS A C 1
ATOM 867 O O . HIS A 1 112 ? -26.086 -0.416 36.330 1.00 88.94 112 HIS A O 1
ATOM 873 N N . GLU A 1 113 ? -24.044 0.230 35.668 1.00 87.38 113 GLU A N 1
ATOM 874 C CA . GLU A 1 113 ? -23.632 0.789 36.958 1.00 87.38 113 GLU A CA 1
ATOM 875 C C . GLU A 1 113 ? -24.457 2.003 37.389 1.00 87.38 113 GLU A C 1
ATOM 877 O O . GLU A 1 113 ? -24.765 2.121 38.568 1.00 87.38 113 GLU A O 1
ATOM 882 N N . VAL A 1 114 ? -24.882 2.867 36.462 1.00 86.19 114 VAL A N 1
ATOM 883 C CA . VAL A 1 114 ? -25.755 4.026 36.735 1.00 86.19 114 VAL A CA 1
ATOM 884 C C . VAL A 1 114 ? -27.200 3.592 36.997 1.00 86.19 114 VAL A C 1
ATOM 886 O O . VAL A 1 114 ? -27.896 4.178 37.832 1.00 86.19 114 VAL A O 1
ATOM 889 N N . ARG A 1 115 ? -27.671 2.537 36.319 1.00 85.50 115 ARG A N 1
ATOM 890 C CA . ARG A 1 115 ? -29.031 2.008 36.506 1.00 85.50 115 ARG A CA 1
ATOM 891 C C . ARG A 1 115 ? -29.240 1.448 37.915 1.00 85.50 115 ARG A C 1
ATOM 893 O O . ARG A 1 115 ? -30.338 1.590 38.452 1.00 85.50 115 ARG A O 1
ATOM 900 N N . ASN A 1 116 ? -28.213 0.864 38.526 1.00 87.44 116 ASN A N 1
ATOM 901 C CA . ASN A 1 116 ? -28.290 0.274 39.865 1.00 87.44 116 ASN A CA 1
ATOM 902 C C . ASN A 1 116 ? -28.679 1.286 40.968 1.00 87.44 116 ASN A C 1
ATOM 904 O O . ASN A 1 116 ? -29.732 1.101 41.583 1.00 87.44 116 ASN A O 1
ATOM 908 N N . PRO A 1 117 ? -27.938 2.388 41.205 1.00 87.62 117 PRO A N 1
ATOM 909 C CA . PRO A 1 117 ? -28.305 3.377 42.211 1.00 87.62 117 PRO A CA 1
ATOM 910 C C . PRO A 1 117 ? -29.610 4.097 41.859 1.00 87.62 117 PRO A C 1
ATOM 912 O O . PRO A 1 117 ? -30.402 4.361 42.758 1.00 87.62 117 PRO A O 1
ATOM 915 N N . LEU A 1 118 ? -29.902 4.356 40.577 1.00 86.25 118 LEU A N 1
ATOM 916 C CA . LEU A 1 118 ? -31.182 4.950 40.159 1.00 86.25 118 LEU A CA 1
ATOM 917 C C . LEU A 1 118 ? -32.382 4.054 40.480 1.00 86.25 118 LEU A C 1
ATOM 919 O O . LEU A 1 118 ? -33.439 4.552 40.874 1.00 86.25 118 LEU A O 1
ATOM 923 N N . THR A 1 119 ? -32.225 2.738 40.330 1.00 89.75 119 THR A N 1
ATOM 924 C CA . THR A 1 119 ? -33.255 1.761 40.703 1.00 89.75 119 THR A CA 1
ATOM 925 C C . THR A 1 119 ? -33.480 1.778 42.213 1.00 89.75 119 THR A C 1
ATOM 927 O O . THR A 1 119 ? -34.625 1.834 42.658 1.00 89.75 119 THR A O 1
ATOM 930 N N . THR A 1 120 ? -32.406 1.837 43.003 1.00 88.94 120 THR A N 1
ATOM 931 C CA . THR A 1 120 ? -32.478 1.955 44.467 1.00 88.94 120 THR A CA 1
ATOM 932 C C . THR A 1 120 ? -33.143 3.262 44.913 1.00 88.94 120 THR A C 1
ATOM 934 O O . THR A 1 120 ? -34.063 3.235 45.729 1.00 88.94 120 THR A O 1
ATOM 937 N N . VAL A 1 121 ? -32.752 4.406 44.339 1.00 90.38 121 VAL A N 1
ATOM 938 C CA . VAL A 1 121 ? -33.358 5.721 44.628 1.00 90.38 121 VAL A CA 1
ATOM 939 C C . VAL A 1 121 ? -34.848 5.719 44.293 1.00 90.38 121 VAL A C 1
ATOM 941 O O . VAL A 1 121 ? -35.662 6.183 45.091 1.00 90.38 121 VAL A O 1
ATOM 944 N N . ARG A 1 122 ? -35.232 5.152 43.143 1.00 88.19 122 ARG A N 1
ATOM 945 C CA . ARG A 1 122 ? -36.642 4.997 42.770 1.00 88.19 122 ARG A CA 1
ATOM 946 C C . ARG A 1 122 ? -37.402 4.136 43.780 1.00 88.19 122 ARG A C 1
ATOM 948 O O . ARG A 1 122 ? -38.515 4.502 44.144 1.00 88.19 122 ARG A O 1
ATOM 955 N N . GLY A 1 123 ? -36.806 3.038 44.244 1.00 88.12 123 GLY A N 1
ATOM 956 C CA . GLY A 1 123 ? -37.386 2.188 45.285 1.00 88.12 123 GLY A CA 1
ATOM 957 C C . GLY A 1 123 ? -37.656 2.959 46.580 1.00 88.12 123 GLY A C 1
ATOM 958 O O . GLY A 1 123 ? -38.767 2.902 47.105 1.00 88.12 123 GLY A O 1
ATOM 959 N N . TYR A 1 124 ? -36.694 3.762 47.047 1.00 86.88 124 TYR A N 1
ATOM 960 C CA . TYR A 1 124 ? -36.886 4.607 48.230 1.00 86.88 124 TYR A CA 1
ATOM 961 C C . TYR A 1 124 ? -37.987 5.657 48.041 1.00 86.88 124 TYR A C 1
ATOM 963 O O . TYR A 1 124 ? -38.832 5.813 48.920 1.00 86.88 124 TYR A O 1
ATOM 971 N N . LEU A 1 125 ? -38.037 6.331 46.887 1.00 88.06 125 LEU A N 1
ATOM 972 C CA . LEU A 1 125 ? -39.107 7.289 46.583 1.00 88.06 125 LEU A CA 1
ATOM 973 C C . LEU A 1 125 ? -40.492 6.624 46.565 1.00 88.06 125 LEU A C 1
ATOM 975 O O . LEU A 1 125 ? -41.450 7.195 47.081 1.00 88.06 125 LEU A O 1
ATOM 979 N N . GLN A 1 126 ? -40.602 5.406 46.030 1.00 86.50 126 GLN A N 1
ATOM 980 C CA . GLN A 1 126 ? -41.852 4.638 46.043 1.00 86.50 126 GLN A CA 1
ATOM 981 C C . GLN A 1 126 ? -42.288 4.258 47.465 1.00 86.50 126 GLN A C 1
ATOM 983 O O . GLN A 1 126 ? -43.476 4.321 47.775 1.00 86.50 126 GLN A O 1
ATOM 988 N N . MET A 1 127 ? -41.351 3.890 48.345 1.00 86.56 127 MET A N 1
ATOM 989 C CA . MET A 1 127 ? -41.659 3.614 49.754 1.00 86.56 127 MET A CA 1
ATOM 990 C C . MET A 1 127 ? -42.124 4.875 50.492 1.00 86.56 127 MET A C 1
ATOM 992 O O . MET A 1 127 ? -43.102 4.815 51.234 1.00 86.56 127 MET A O 1
ATOM 996 N N . LEU A 1 128 ? -41.474 6.019 50.249 1.00 84.62 128 LEU A N 1
ATOM 997 C CA . LEU A 1 128 ? -41.866 7.307 50.829 1.00 84.62 128 LEU A CA 1
ATOM 998 C C . LEU A 1 128 ? -43.264 7.746 50.373 1.00 84.62 128 LEU A C 1
ATOM 1000 O O . LEU A 1 128 ? -44.050 8.196 51.196 1.00 84.62 128 LEU A O 1
ATOM 1004 N N . GLN A 1 129 ? -43.607 7.561 49.095 1.00 78.75 129 GLN A N 1
ATOM 1005 C CA . GLN A 1 129 ? -44.951 7.857 48.576 1.00 78.75 129 GLN A CA 1
ATOM 1006 C C . GLN A 1 129 ? -46.038 6.939 49.148 1.00 78.75 129 GLN A C 1
ATOM 1008 O O . GLN A 1 129 ? -47.196 7.336 49.252 1.00 78.75 129 GLN A O 1
ATOM 1013 N N . ARG A 1 130 ? -45.680 5.700 49.493 1.00 76.56 130 ARG A N 1
ATOM 1014 C CA . ARG A 1 130 ? -46.614 4.691 50.001 1.00 76.56 130 ARG A CA 1
ATOM 1015 C C . ARG A 1 130 ? -46.849 4.807 51.512 1.00 76.56 130 ARG A C 1
ATOM 1017 O O . ARG A 1 130 ? -47.879 4.343 51.991 1.00 76.56 130 ARG A O 1
ATOM 1024 N N . ASN A 1 131 ? -45.946 5.467 52.238 1.00 63.81 131 ASN A N 1
ATOM 1025 C CA . ASN A 1 131 ? -46.172 5.919 53.609 1.00 63.81 131 ASN A CA 1
ATOM 1026 C C . ASN A 1 131 ? -46.915 7.262 53.585 1.00 63.81 131 ASN A C 1
ATOM 1028 O O . ASN A 1 131 ? -46.320 8.338 53.616 1.00 63.81 131 ASN A O 1
ATOM 1032 N N . SER A 1 132 ? -48.242 7.190 53.544 1.00 55.94 132 SER A N 1
ATOM 1033 C CA . SER A 1 132 ? -49.183 8.314 53.600 1.00 55.94 132 SER A CA 1
ATOM 1034 C C . SER A 1 132 ? -49.224 9.051 54.956 1.00 55.94 132 SER A C 1
ATOM 1036 O O . SER A 1 132 ? -50.280 9.530 55.355 1.00 55.94 132 SER A O 1
ATOM 1038 N N . ASP A 1 133 ? -48.090 9.171 55.649 1.00 55.19 133 ASP A N 1
ATOM 1039 C CA . ASP A 1 133 ? -47.949 9.924 56.905 1.00 55.19 133 ASP A CA 1
ATOM 1040 C C . ASP A 1 133 ? -47.202 11.259 56.719 1.00 55.19 133 ASP A C 1
ATOM 1042 O O . ASP A 1 133 ? -47.281 12.137 57.574 1.00 55.19 133 ASP A O 1
ATOM 1046 N N . PHE A 1 134 ? -46.553 11.479 55.568 1.00 54.91 134 PHE A N 1
ATOM 1047 C CA . PHE A 1 134 ? -45.864 12.743 55.253 1.00 54.91 134 PHE A CA 1
ATOM 1048 C C . PHE A 1 134 ? -46.731 13.777 54.518 1.00 54.91 134 PHE A C 1
ATOM 1050 O O . PHE A 1 134 ? -46.286 14.894 54.301 1.00 54.91 134 PHE A O 1
ATOM 1057 N N . ALA A 1 135 ? -47.976 13.448 54.158 1.00 52.16 135 ALA A N 1
ATOM 1058 C CA . ALA A 1 135 ? -48.915 14.405 53.556 1.00 52.16 135 ALA A CA 1
ATOM 1059 C C . ALA A 1 135 ? -49.627 15.303 54.596 1.00 52.16 135 ALA A C 1
ATOM 1061 O O . ALA A 1 135 ? -50.561 16.024 54.247 1.00 52.16 135 ALA A O 1
ATOM 1062 N N . LYS A 1 136 ? -49.241 15.219 55.878 1.00 43.75 136 LYS A N 1
ATOM 1063 C CA . LYS A 1 136 ? -49.890 15.917 57.002 1.00 43.75 136 LYS A CA 1
ATOM 1064 C C . LYS A 1 136 ? -49.020 16.951 57.726 1.00 43.75 136 LYS A C 1
ATOM 1066 O O . LYS A 1 136 ? -49.469 17.485 58.738 1.00 43.75 136 LYS A O 1
ATOM 1071 N N . TYR A 1 137 ? -47.844 17.271 57.198 1.00 43.56 137 TYR A N 1
ATOM 1072 C CA . TYR A 1 137 ? -47.019 18.401 57.631 1.00 43.56 137 TYR A CA 1
ATOM 1073 C C . TYR A 1 137 ? -46.567 19.201 56.414 1.00 43.56 137 TYR A C 1
ATOM 1075 O O . TYR A 1 137 ? -46.375 20.424 56.577 1.00 43.56 137 TYR A O 1
#

Radius of gyration: 31.86 Å; chains: 1; bounding box: 78×32×82 Å

Foldseek 3Di:
DCFDDVVVCVVQVDDRVRPHPDDCVRLQQAPPDDPQPDCVVDVCSQDWDWGWTAHSVGDTWTKIKHWGWDPDVVIDIDIDIDTCRVVVVVVVVVVVVVVVVVVVVVVVVVVVVVVVVVVVVVVVVVVVVVPPPVVPD

pLDDT: mean 83.45, std 14.03, range [43.56, 96.88]